Protein AF-A0A7N0UE59-F1 (afdb_monomer_lite)

Foldseek 3Di:
DVCVVVHDDDDDDFDWDPPDDPDPNTDHDPVSVVVSVVVVVVCCVVP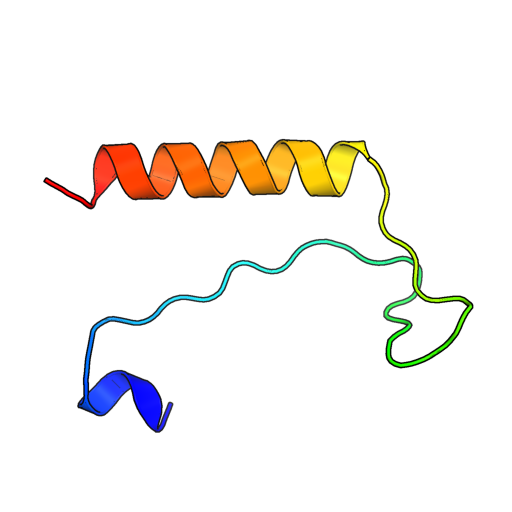PD

Secondary structure (DSSP, 8-state):
-GGGGTS---------GGG--SSTT----HHHHHHHHHHHHHHHHHH--

InterPro domains:
  IPR010158 N-carbamoyl-L-amino-acid amidohydrolase [PTHR32494] (1-48)

Sequence (49 aa):
MAMSHLTKVGMLFVRCRGGISHSPAEHVLDDDVWVAGLALLSFLEGHIQ

Radius of gyration: 14.07 Å; chains: 1; bounding box: 33×16×33 Å

Organism: Kalanchoe fedtschenkoi (NCBI:txid63787)

pLDDT: mean 94.87, std 6.91, range [58.09, 98.5]

Structure (mmCIF, N/CA/C/O backbone):
data_AF-A0A7N0UE59-F1
#
_entry.id   AF-A0A7N0UE59-F1
#
loop_
_atom_site.group_PDB
_atom_site.id
_atom_site.type_symbol
_atom_site.label_atom_id
_atom_site.label_alt_id
_atom_site.label_comp_id
_atom_site.label_asym_id
_atom_site.label_entity_id
_atom_site.label_seq_id
_atom_site.pdbx_PDB_ins_code
_atom_site.Cartn_x
_atom_site.Cartn_y
_atom_site.Cartn_z
_atom_site.occupancy
_atom_site.B_iso_or_equiv
_atom_site.auth_seq_id
_atom_site.auth_comp_id
_atom_site.auth_asym_id
_atom_site.auth_atom_id
_atom_site.pdbx_PDB_model_num
ATOM 1 N N . MET A 1 1 ? 6.162 -10.319 17.508 1.00 78.94 1 MET A N 1
ATOM 2 C CA . MET A 1 1 ? 6.788 -9.015 17.173 1.00 78.94 1 MET A CA 1
ATOM 3 C C . MET A 1 1 ? 6.868 -8.198 18.454 1.00 78.94 1 MET A C 1
ATOM 5 O O . MET A 1 1 ? 5.929 -8.292 19.226 1.00 78.94 1 MET A O 1
ATOM 9 N N . ALA A 1 2 ? 7.912 -7.401 18.711 1.00 90.06 2 ALA A N 1
ATOM 10 C CA . ALA A 1 2 ? 8.011 -6.647 19.977 1.00 90.06 2 ALA A CA 1
ATOM 11 C C . ALA A 1 2 ? 6.740 -5.819 20.276 1.00 90.06 2 ALA A C 1
ATOM 13 O O . ALA A 1 2 ? 6.211 -5.851 21.383 1.00 90.06 2 ALA A O 1
ATOM 14 N N . MET A 1 3 ? 6.176 -5.191 19.240 1.00 92.12 3 MET A N 1
ATOM 15 C CA . MET A 1 3 ? 4.957 -4.383 19.340 1.00 92.12 3 MET A CA 1
ATOM 16 C C . MET A 1 3 ? 3.686 -5.181 19.677 1.00 92.12 3 MET A C 1
ATOM 18 O O . MET A 1 3 ? 2.766 -4.618 20.264 1.00 92.12 3 MET A O 1
ATOM 22 N N . SER A 1 4 ? 3.619 -6.483 19.365 1.00 93.69 4 SER A N 1
ATOM 23 C CA . SER A 1 4 ? 2.393 -7.276 19.566 1.00 93.69 4 SER A CA 1
ATOM 24 C C . SER A 1 4 ? 2.090 -7.579 21.034 1.00 93.69 4 SER A C 1
ATOM 26 O O . SER A 1 4 ? 0.993 -8.028 21.345 1.00 93.69 4 SER A O 1
ATOM 28 N N . HIS A 1 5 ? 3.047 -7.352 21.938 1.00 93.50 5 HIS A N 1
ATOM 29 C CA . HIS A 1 5 ? 2.820 -7.477 23.380 1.00 93.50 5 HIS A CA 1
ATOM 30 C C . HIS A 1 5 ? 2.142 -6.241 23.987 1.00 93.50 5 HIS A C 1
ATOM 32 O O . HIS A 1 5 ? 1.586 -6.339 25.075 1.00 93.50 5 HIS A O 1
ATOM 38 N N . LEU A 1 6 ? 2.191 -5.092 23.304 1.00 95.94 6 LEU A N 1
ATOM 39 C CA . LEU A 1 6 ? 1.625 -3.832 23.795 1.00 95.94 6 LEU A CA 1
ATOM 40 C C . LEU A 1 6 ? 0.199 -3.608 23.288 1.00 95.94 6 LEU A C 1
ATOM 42 O O . LEU A 1 6 ? -0.638 -3.071 24.006 1.00 95.94 6 LEU A O 1
ATOM 46 N N . THR A 1 7 ? -0.077 -3.998 22.043 1.00 93.81 7 THR A N 1
ATOM 47 C CA . THR A 1 7 ? -1.392 -3.833 21.419 1.00 93.81 7 THR A CA 1
ATOM 48 C C . THR A 1 7 ? -1.570 -4.787 20.238 1.00 93.81 7 THR A C 1
ATOM 50 O O . THR A 1 7 ? -0.610 -5.390 19.748 1.00 93.81 7 THR A O 1
ATOM 53 N N . LYS A 1 8 ? -2.810 -4.904 19.751 1.00 92.00 8 LYS A N 1
ATOM 54 C CA . LYS A 1 8 ? -3.104 -5.564 18.476 1.00 92.00 8 LYS A CA 1
ATOM 55 C C . LYS A 1 8 ? -2.448 -4.757 17.356 1.00 92.00 8 LYS A C 1
ATOM 57 O O . LYS A 1 8 ? -2.674 -3.557 17.237 1.00 92.00 8 LYS A O 1
ATOM 62 N N . VAL A 1 9 ? -1.638 -5.421 16.539 1.00 93.19 9 VAL A N 1
ATOM 63 C CA . VAL A 1 9 ? -0.916 -4.798 15.428 1.00 93.19 9 VAL A CA 1
ATOM 64 C C . VAL A 1 9 ? -1.011 -5.685 14.194 1.00 93.19 9 VAL A C 1
ATOM 66 O O . VAL A 1 9 ? -0.924 -6.908 14.293 1.00 93.19 9 VAL A O 1
ATOM 69 N N . GLY A 1 10 ? -1.184 -5.053 13.038 1.00 92.12 10 GLY A N 1
ATOM 70 C CA . GLY A 1 10 ? -1.159 -5.683 11.724 1.00 92.12 10 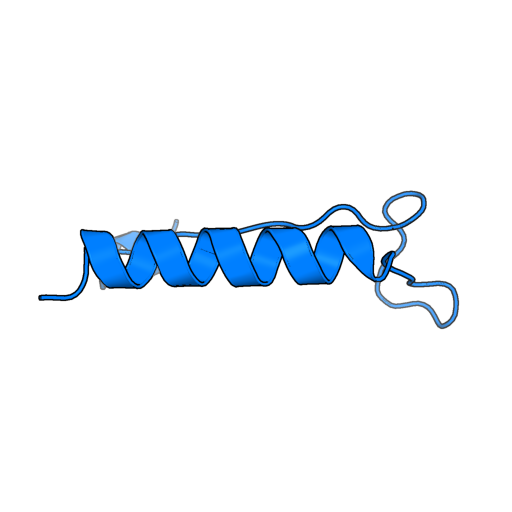GLY A CA 1
ATOM 71 C C . GLY A 1 10 ? -0.358 -4.821 10.754 1.00 92.12 10 GLY A C 1
ATOM 72 O O . GLY A 1 10 ? -0.173 -3.627 10.985 1.00 92.12 10 GLY A O 1
ATOM 73 N N . MET A 1 11 ? 0.142 -5.435 9.686 1.00 95.38 11 MET A N 1
ATOM 74 C CA . MET A 1 11 ? 0.839 -4.740 8.6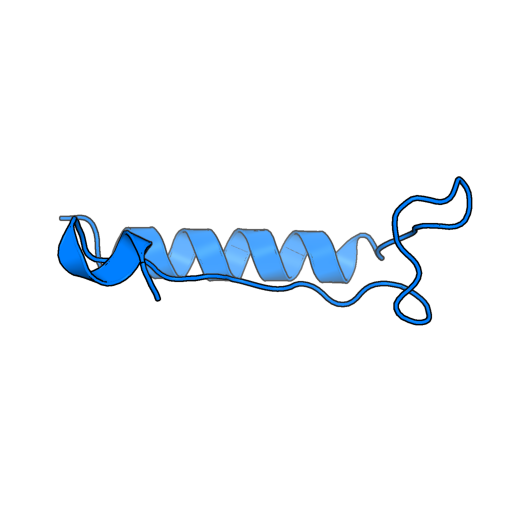06 1.00 95.38 11 MET A CA 1
ATOM 75 C C . MET A 1 11 ?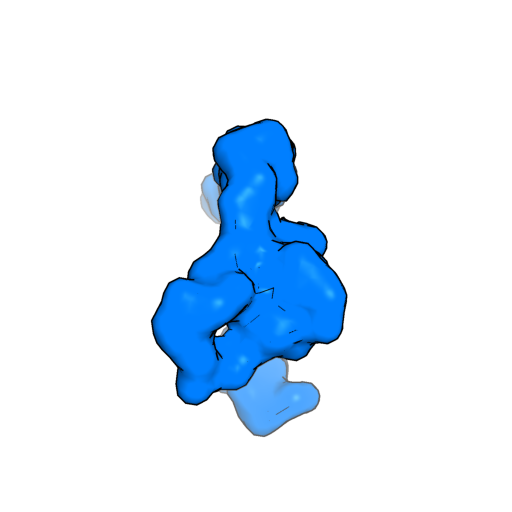 0.162 -5.084 7.285 1.00 95.38 11 MET A C 1
ATOM 77 O O . MET A 1 11 ? -0.180 -6.241 7.049 1.00 95.38 11 MET A O 1
ATOM 81 N N . LEU A 1 12 ? 0.000 -4.079 6.430 1.00 97.06 12 LEU A N 1
ATOM 82 C CA . LEU A 1 12 ? -0.443 -4.230 5.052 1.00 97.06 12 LEU A CA 1
ATOM 83 C C . LEU A 1 12 ? 0.718 -3.820 4.150 1.00 97.06 12 LEU A C 1
ATOM 85 O O . LEU A 1 12 ? 1.204 -2.694 4.244 1.00 97.06 12 LEU A O 1
ATOM 89 N N . PHE A 1 13 ? 1.173 -4.737 3.302 1.00 97.19 13 PHE A N 1
ATOM 90 C CA . PHE A 1 13 ? 2.195 -4.449 2.303 1.00 97.19 13 PHE A CA 1
ATOM 91 C C . PHE A 1 13 ? 1.582 -4.311 0.922 1.00 97.19 13 PHE A C 1
ATOM 93 O O . PHE A 1 13 ? 0.630 -5.005 0.569 1.00 97.19 13 PHE A O 1
ATOM 100 N N . VAL A 1 14 ? 2.182 -3.419 0.143 1.00 97.38 14 VAL A N 1
ATOM 101 C CA . VAL A 1 14 ? 1.833 -3.161 -1.250 1.00 97.38 14 VAL A CA 1
ATOM 102 C C . VAL A 1 14 ? 2.965 -3.631 -2.145 1.00 97.38 14 VAL A C 1
ATOM 104 O O . VAL A 1 14 ? 4.126 -3.676 -1.733 1.00 97.38 14 VAL A O 1
ATOM 107 N N . ARG A 1 15 ? 2.635 -3.999 -3.380 1.00 97.69 15 ARG A N 1
ATOM 108 C CA . ARG A 1 15 ? 3.648 -4.359 -4.368 1.00 97.69 15 ARG A CA 1
ATOM 109 C C . ARG A 1 15 ? 4.466 -3.117 -4.725 1.00 97.69 15 ARG A C 1
ATOM 111 O O . ARG A 1 15 ? 3.908 -2.076 -5.051 1.00 97.69 15 ARG A O 1
ATOM 118 N N . CYS A 1 16 ? 5.788 -3.253 -4.736 1.00 97.44 16 CYS A N 1
ATOM 119 C CA . CYS A 1 16 ? 6.697 -2.261 -5.302 1.00 97.44 16 CYS A CA 1
ATOM 120 C C . CYS A 1 16 ? 7.503 -2.863 -6.458 1.00 97.44 16 CYS A C 1
ATOM 122 O O . CYS A 1 16 ? 7.737 -4.077 -6.529 1.00 97.44 16 CYS A O 1
ATOM 124 N N . ARG A 1 17 ? 7.920 -2.017 -7.404 1.00 97.62 17 ARG A N 1
ATOM 125 C CA . ARG A 1 17 ? 8.667 -2.444 -8.590 1.00 97.62 17 ARG A CA 1
ATOM 126 C C . ARG A 1 17 ? 10.024 -3.017 -8.177 1.00 97.62 17 ARG A C 1
ATOM 128 O O . ARG A 1 17 ? 10.881 -2.309 -7.660 1.00 97.62 17 ARG A O 1
ATOM 135 N N . GLY A 1 18 ? 10.221 -4.308 -8.439 1.00 96.50 18 GLY A N 1
ATOM 136 C CA . GLY A 1 18 ? 11.496 -4.990 -8.206 1.00 96.50 18 GLY A CA 1
ATOM 137 C C . GLY A 1 18 ? 11.928 -5.079 -6.739 1.00 96.50 18 GLY A C 1
ATOM 138 O O . GLY A 1 18 ? 13.089 -5.383 -6.493 1.00 96.50 18 GLY A O 1
ATOM 139 N N . GLY A 1 19 ? 11.046 -4.799 -5.771 1.00 97.25 19 GLY A N 1
ATOM 140 C CA . GLY A 1 19 ? 11.424 -4.806 -4.353 1.00 97.25 19 GLY A CA 1
ATOM 141 C C . GLY A 1 19 ? 12.374 -3.672 -3.950 1.00 97.25 19 GLY A C 1
ATOM 142 O O . GLY A 1 19 ? 12.960 -3.732 -2.873 1.00 97.25 19 GLY A O 1
ATOM 143 N N . ILE A 1 20 ? 12.580 -2.672 -4.816 1.00 98.00 20 ILE A N 1
ATOM 144 C CA . ILE A 1 20 ? 13.523 -1.579 -4.566 1.00 98.00 20 ILE A CA 1
ATOM 145 C C . ILE A 1 20 ? 12.961 -0.682 -3.466 1.00 98.00 20 ILE A C 1
ATOM 147 O O . ILE A 1 20 ? 11.810 -0.259 -3.543 1.00 98.00 20 ILE A O 1
ATOM 151 N N . SER A 1 21 ? 13.798 -0.366 -2.480 1.00 97.00 21 SER A N 1
ATOM 152 C CA . SER A 1 21 ? 13.503 0.603 -1.429 1.00 97.00 21 SER A CA 1
ATOM 153 C C . SER A 1 21 ? 14.749 1.426 -1.079 1.00 97.00 21 SER A C 1
ATOM 155 O O . SER A 1 21 ? 15.864 1.008 -1.407 1.00 97.00 21 SER A O 1
ATOM 157 N N . HIS A 1 22 ? 14.583 2.590 -0.443 1.00 97.81 22 HIS A N 1
ATOM 158 C CA . HIS A 1 22 ? 15.670 3.514 -0.067 1.00 97.81 22 HIS A CA 1
ATOM 159 C C . HIS A 1 22 ? 16.505 4.005 -1.263 1.00 97.81 22 HIS A C 1
ATOM 161 O O . HIS A 1 22 ? 17.713 4.227 -1.164 1.00 97.81 22 HIS A O 1
ATOM 167 N N . SER A 1 23 ? 15.857 4.177 -2.413 1.00 97.81 23 SER A N 1
ATOM 168 C CA . SER A 1 23 ? 16.490 4.605 -3.659 1.00 97.81 23 SER A CA 1
ATOM 169 C C . SER A 1 23 ? 15.542 5.511 -4.444 1.00 97.81 23 SER A C 1
ATOM 171 O O . SER A 1 23 ? 14.338 5.273 -4.412 1.00 97.81 23 SER A O 1
ATOM 173 N N . PRO A 1 24 ? 16.040 6.488 -5.226 1.00 97.81 24 PRO A N 1
ATOM 174 C CA . PRO A 1 24 ? 15.200 7.271 -6.139 1.00 97.81 24 PRO A CA 1
ATOM 175 C C . PRO A 1 24 ? 14.447 6.434 -7.186 1.00 97.81 24 PRO A C 1
ATOM 177 O O . PRO A 1 24 ? 13.521 6.932 -7.815 1.00 97.81 24 PRO A O 1
ATOM 180 N N . ALA A 1 25 ? 14.855 5.178 -7.400 1.00 97.88 25 ALA A N 1
ATOM 181 C CA . ALA A 1 25 ? 14.170 4.238 -8.286 1.00 97.88 25 ALA A CA 1
ATOM 182 C C . ALA A 1 25 ? 13.004 3.482 -7.611 1.00 97.88 25 ALA A C 1
ATOM 184 O O . ALA A 1 25 ? 12.337 2.687 -8.276 1.00 97.88 25 ALA A O 1
ATOM 185 N N . GLU A 1 26 ? 12.773 3.686 -6.309 1.00 98.31 26 GLU A N 1
ATOM 186 C CA . GLU A 1 26 ? 11.624 3.136 -5.587 1.00 98.31 26 GLU A CA 1
ATOM 187 C C . GLU A 1 26 ? 10.314 3.634 -6.215 1.00 98.31 26 GLU A C 1
ATOM 189 O O . GLU A 1 26 ? 10.133 4.826 -6.457 1.00 98.31 26 GLU A O 1
ATOM 194 N N . HIS A 1 27 ? 9.407 2.705 -6.528 1.00 98.06 27 HIS A N 1
ATOM 195 C CA . HIS A 1 27 ? 8.186 3.014 -7.267 1.00 98.06 27 HIS A CA 1
ATOM 196 C C . HIS A 1 27 ? 7.086 1.980 -7.003 1.00 98.06 27 HIS A C 1
ATOM 198 O O . HIS A 1 27 ? 7.329 0.769 -7.033 1.00 98.06 27 HIS A O 1
ATOM 204 N N . VAL A 1 28 ? 5.853 2.460 -6.856 1.00 98.31 28 VAL A N 1
ATOM 205 C CA . VAL A 1 28 ? 4.610 1.673 -6.776 1.00 98.31 28 VAL A CA 1
ATOM 206 C C . VAL A 1 28 ? 3.674 2.087 -7.911 1.00 98.31 28 VAL A C 1
ATOM 208 O O . VAL A 1 28 ? 3.803 3.191 -8.427 1.00 98.31 28 VAL A O 1
ATOM 211 N N . LEU A 1 29 ? 2.783 1.203 -8.359 1.00 98.19 29 LEU A N 1
ATOM 212 C CA . LEU A 1 29 ? 1.766 1.570 -9.351 1.00 98.19 29 LEU A CA 1
ATOM 213 C C . LEU A 1 29 ? 0.551 2.186 -8.654 1.00 98.19 29 LEU A C 1
ATOM 215 O O . LEU A 1 29 ? 0.203 1.761 -7.553 1.00 98.19 29 LEU A O 1
ATOM 219 N N . ASP A 1 30 ? -0.125 3.122 -9.319 1.00 98.25 30 ASP A N 1
ATOM 220 C CA . ASP A 1 30 ? -1.328 3.775 -8.785 1.00 98.25 30 ASP A CA 1
ATOM 221 C C . ASP A 1 30 ? -2.405 2.751 -8.386 1.00 98.25 30 ASP A C 1
ATOM 223 O O . ASP A 1 30 ? -2.995 2.861 -7.312 1.00 98.25 30 ASP A O 1
ATOM 227 N N . ASP A 1 31 ? -2.588 1.694 -9.185 1.00 98.44 31 ASP A N 1
ATOM 228 C CA . ASP A 1 31 ? -3.530 0.607 -8.890 1.00 98.44 31 ASP A CA 1
ATOM 229 C C . ASP A 1 31 ? -3.173 -0.158 -7.605 1.00 98.44 31 ASP A C 1
ATOM 231 O O . ASP A 1 31 ? -4.059 -0.510 -6.824 1.00 98.44 31 ASP A O 1
ATOM 235 N N . ASP A 1 32 ? -1.879 -0.401 -7.355 1.00 98.38 32 ASP A N 1
ATOM 236 C CA . ASP A 1 32 ? -1.428 -1.091 -6.141 1.00 98.38 32 ASP A CA 1
ATOM 237 C C . ASP A 1 32 ? -1.705 -0.218 -4.898 1.00 98.38 32 ASP A C 1
ATOM 239 O O . ASP A 1 32 ? -2.098 -0.739 -3.851 1.00 98.38 32 ASP A O 1
ATOM 243 N N . VAL A 1 33 ? -1.568 1.112 -5.015 1.00 98.31 33 VAL A N 1
ATOM 244 C CA . VAL A 1 33 ? -1.910 2.069 -3.944 1.00 98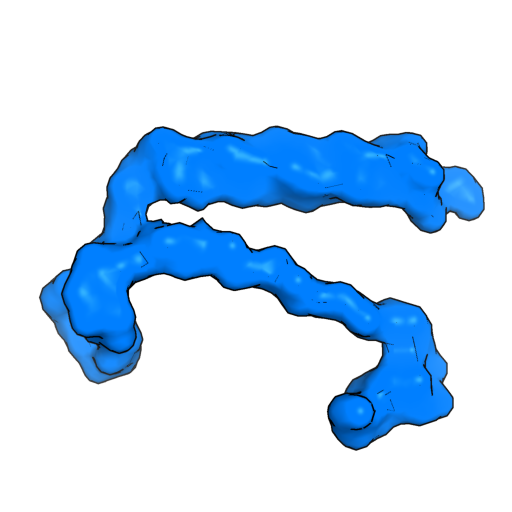.31 33 VAL A CA 1
ATOM 245 C C . VAL A 1 33 ? -3.422 2.133 -3.726 1.00 98.31 33 VAL A C 1
ATOM 247 O O . VAL A 1 33 ? -3.884 2.095 -2.583 1.00 98.31 33 VAL A O 1
ATOM 250 N N . TRP A 1 34 ? -4.199 2.194 -4.807 1.00 98.50 34 TRP A N 1
ATOM 251 C CA . TRP A 1 34 ? -5.657 2.265 -4.755 1.00 98.50 34 TRP A CA 1
ATOM 252 C C . TRP A 1 34 ? -6.264 1.043 -4.061 1.00 98.50 34 TRP A C 1
ATOM 254 O O . TRP A 1 34 ? -7.034 1.179 -3.106 1.00 98.50 34 TRP A O 1
ATOM 264 N N . VAL A 1 35 ? -5.867 -0.161 -4.483 1.00 98.50 35 VAL A N 1
ATOM 265 C CA . VAL A 1 35 ? -6.359 -1.413 -3.891 1.00 98.50 35 VAL A CA 1
ATOM 266 C C . VAL A 1 35 ? -5.953 -1.527 -2.423 1.00 98.50 35 VAL A C 1
ATOM 268 O O . VAL A 1 35 ? -6.756 -1.969 -1.602 1.00 98.50 35 VAL A O 1
ATOM 271 N N . ALA A 1 36 ? -4.745 -1.091 -2.060 1.00 98.50 36 ALA A N 1
ATOM 272 C CA . ALA A 1 36 ? -4.309 -1.083 -0.668 1.00 98.50 36 ALA A CA 1
ATOM 273 C C . ALA A 1 36 ? -5.141 -0.134 0.205 1.00 98.50 36 ALA A C 1
ATOM 275 O O . ALA A 1 36 ? -5.497 -0.493 1.328 1.00 98.50 36 ALA A O 1
ATOM 276 N N . GLY A 1 37 ? -5.490 1.044 -0.319 1.00 98.19 37 GLY A N 1
ATOM 277 C CA . GLY A 1 37 ? -6.376 1.991 0.356 1.00 98.19 37 GLY A CA 1
ATOM 278 C C . GLY A 1 37 ? -7.760 1.399 0.620 1.00 98.19 37 GLY A C 1
ATOM 279 O O . GLY A 1 37 ? -8.248 1.462 1.748 1.00 98.19 37 GLY A O 1
ATOM 280 N N . LEU A 1 38 ? -8.356 0.753 -0.387 1.00 98.44 38 LEU A N 1
ATOM 281 C CA . LEU A 1 38 ? -9.642 0.066 -0.236 1.00 98.44 38 LEU A CA 1
ATOM 282 C C . LEU A 1 38 ? -9.563 -1.093 0.765 1.00 98.44 38 LEU A C 1
ATOM 284 O O . LEU A 1 38 ? -10.429 -1.214 1.626 1.00 98.44 38 LEU A O 1
ATOM 288 N N . ALA A 1 39 ? -8.511 -1.911 0.697 1.00 98.00 39 ALA A N 1
ATOM 289 C CA . ALA A 1 39 ? -8.314 -3.020 1.625 1.00 98.00 39 ALA A CA 1
ATOM 290 C C . ALA A 1 39 ? -8.177 -2.537 3.077 1.00 98.00 39 ALA A C 1
ATOM 292 O O . ALA A 1 39 ? -8.762 -3.132 3.985 1.00 98.00 39 ALA A O 1
ATOM 293 N N . LEU A 1 40 ? -7.438 -1.443 3.298 1.00 97.50 40 LEU A N 1
ATOM 294 C CA . LEU A 1 40 ? -7.322 -0.832 4.617 1.00 97.50 40 LEU A CA 1
ATOM 295 C C . LEU A 1 40 ? -8.672 -0.292 5.090 1.00 97.50 40 LEU A C 1
ATOM 297 O O . LEU A 1 40 ? -9.068 -0.588 6.212 1.00 97.50 40 LEU A O 1
ATOM 301 N N . LEU A 1 41 ? -9.397 0.444 4.244 1.00 97.69 41 LEU A N 1
ATOM 302 C CA . LEU A 1 41 ? -10.715 0.976 4.592 1.00 97.69 41 LEU A CA 1
ATOM 303 C C . LEU A 1 41 ? -11.679 -0.143 5.006 1.00 97.69 41 LEU A C 1
ATOM 305 O O . LEU A 1 41 ? -12.227 -0.091 6.105 1.00 97.69 41 LEU A O 1
ATOM 309 N N . SER A 1 42 ? -11.803 -1.194 4.191 1.00 97.44 42 SER A N 1
ATOM 310 C CA . SER A 1 42 ? -12.657 -2.346 4.505 1.00 97.44 42 SER A CA 1
ATOM 311 C C . SER A 1 42 ? -12.248 -3.048 5.804 1.00 97.44 42 SER A C 1
ATOM 313 O O . SER A 1 42 ? -13.106 -3.525 6.547 1.00 97.44 42 SER A O 1
ATOM 315 N N . PHE A 1 43 ? -10.947 -3.110 6.113 1.00 95.81 43 PHE A N 1
ATOM 316 C CA . PHE A 1 43 ? -10.484 -3.643 7.392 1.00 95.81 43 PHE A CA 1
ATOM 317 C C . PHE A 1 43 ? -10.961 -2.781 8.567 1.00 95.81 43 PHE A C 1
ATOM 319 O O . PHE A 1 43 ? -11.493 -3.330 9.533 1.00 95.81 43 PHE A O 1
ATOM 326 N N . LEU A 1 44 ? -10.797 -1.456 8.487 1.00 95.62 44 LEU A N 1
ATOM 327 C CA . LEU A 1 44 ? -11.192 -0.537 9.558 1.00 95.62 44 LEU A CA 1
ATOM 328 C C . LEU A 1 44 ? -12.707 -0.571 9.786 1.00 95.62 44 LEU A C 1
ATOM 330 O O . LEU A 1 44 ? -13.137 -0.719 10.926 1.00 95.62 44 LEU A O 1
ATOM 334 N N . GLU A 1 45 ? -13.503 -0.523 8.716 1.00 96.25 45 GLU A N 1
ATOM 335 C CA . GLU A 1 45 ? -14.970 -0.592 8.791 1.00 96.25 45 GLU A CA 1
ATOM 336 C C . GLU A 1 45 ? -15.468 -1.894 9.437 1.00 96.25 45 GLU A C 1
ATOM 338 O O . GLU A 1 45 ? -16.466 -1.887 10.154 1.00 96.25 45 GLU A O 1
ATOM 343 N N . GLY A 1 46 ? -14.766 -3.012 9.218 1.00 94.12 46 GLY A N 1
ATOM 344 C CA . GLY A 1 46 ? -15.133 -4.310 9.789 1.00 94.12 46 GLY A CA 1
ATOM 345 C C . GLY A 1 46 ? -14.629 -4.577 11.213 1.00 94.12 46 GLY A C 1
ATOM 346 O O . GLY A 1 46 ? -15.089 -5.534 11.832 1.00 94.12 46 GLY A O 1
ATOM 347 N N . HIS A 1 47 ? -13.664 -3.802 11.725 1.00 88.06 47 HIS A N 1
ATOM 348 C CA . HIS A 1 47 ? -12.923 -4.162 12.951 1.00 88.06 47 HIS A CA 1
ATOM 349 C C . HIS A 1 47 ? -12.722 -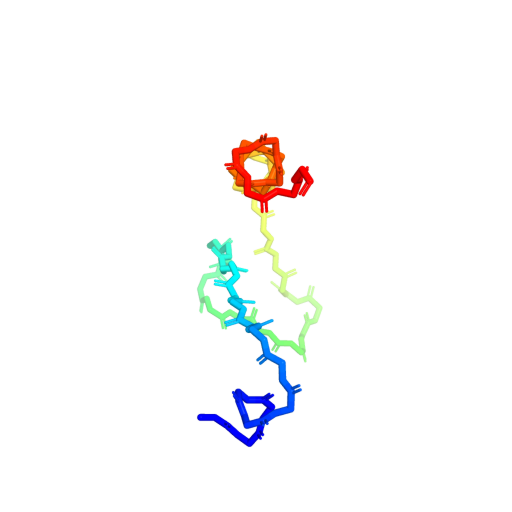3.020 13.952 1.00 88.06 47 HIS A C 1
ATOM 351 O O . HIS A 1 47 ? -12.257 -3.278 15.066 1.00 88.06 47 HIS A O 1
ATOM 357 N N . ILE A 1 48 ? -13.045 -1.781 13.585 1.00 76.38 48 ILE A N 1
ATOM 358 C CA . ILE A 1 48 ? -13.023 -0.624 14.481 1.00 76.38 48 ILE A CA 1
ATOM 359 C C . ILE A 1 48 ? -14.468 -0.154 14.666 1.00 76.38 48 ILE A C 1
ATOM 361 O O . ILE A 1 48 ? -14.949 0.730 13.961 1.00 76.38 48 ILE A O 1
ATOM 365 N N . GLN A 1 49 ? -15.154 -0.791 15.617 1.00 58.09 49 GLN A N 1
ATOM 366 C CA . GLN A 1 49 ? -16.390 -0.314 16.242 1.00 58.09 49 GLN A CA 1
ATOM 367 C C . GLN A 1 49 ? -16.142 -0.117 17.734 1.00 58.09 49 GLN A C 1
ATOM 369 O O . GLN A 1 49 ? -15.441 -0.973 18.325 1.00 58.09 49 GLN A O 1
#